Protein AF-A0A4U6KGF8-F1 (afdb_monomer)

Solvent-accessible surface area (backbone atoms only — not comparable to full-atom values): 4589 Å² total; per-residue (Å²): 132,67,86,68,73,68,79,68,77,52,72,68,54,51,52,51,38,35,77,66,48,19,27,48,62,61,36,44,80,56,91,95,41,73,46,67,56,92,85,38,43,84,72,44,87,83,78,80,74,87,78,57,94,84,49,53,74,67,55,45,45,33,64,71,73,69,54,83,81,129

Nearest PDB structures (foldseek):
  5j0n-assembly1_O  TM=7.092E-01  e=5.009E-02  Lambdavirus lambda
  1rh6-assembly2_A  TM=7.203E-01  e=8.830E-02  Lambdavirus lambda
  1pm6-assembly1_A  TM=6.096E-01  e=1.018E-01  Shamshuipovirus HK022

Foldseek 3Di:
DCPQVPDHDDPVVVQVCQVVQQWVVHWDDDPPDTHDDPPIDRNGDPDQDDQDPPDPPVVNCCSPPVDDDD

Mean predicted aligned error: 7.47 Å

Structure (mmCIF, N/CA/C/O backbone):
data_AF-A0A4U6KGF8-F1
#
_entry.id   AF-A0A4U6KGF8-F1
#
loop_
_atom_site.group_PDB
_atom_site.id
_atom_site.type_symbol
_atom_site.label_atom_id
_atom_site.label_alt_id
_atom_site.label_comp_id
_atom_site.label_asym_id
_atom_site.label_entity_id
_atom_site.label_seq_id
_atom_site.pdbx_PDB_ins_code
_atom_site.Cartn_x
_atom_site.Cartn_y
_atom_site.Cartn_z
_atom_site.occupancy
_atom_site.B_iso_or_equiv
_atom_site.auth_seq_id
_atom_site.auth_comp_id
_atom_site.auth_asym_id
_atom_site.auth_atom_id
_atom_site.pdbx_PDB_model_num
ATOM 1 N N . THR A 1 1 ? -6.726 -9.892 -23.397 1.00 54.16 1 THR A N 1
ATOM 2 C CA . THR A 1 1 ? -5.418 -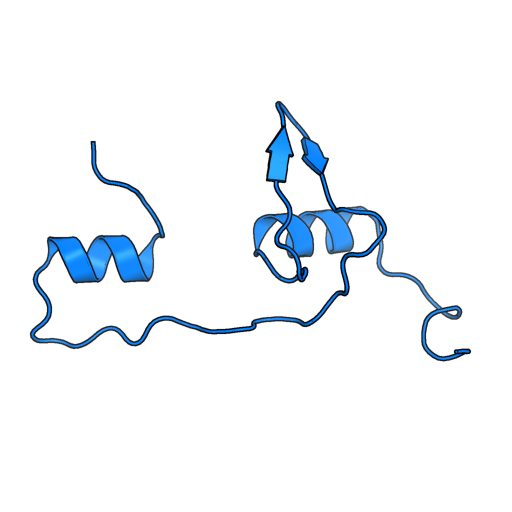9.314 -23.000 1.00 54.16 1 THR A CA 1
ATOM 3 C C . THR A 1 1 ? -5.160 -7.908 -23.550 1.00 54.16 1 THR A C 1
ATOM 5 O O . THR A 1 1 ? -4.213 -7.276 -23.105 1.00 54.16 1 THR A O 1
ATOM 8 N N . GLU A 1 2 ? -6.012 -7.346 -24.422 1.00 56.12 2 GLU A N 1
ATOM 9 C CA . GLU A 1 2 ? -5.878 -5.963 -24.938 1.00 56.12 2 GLU A CA 1
ATOM 10 C C . GLU A 1 2 ? -6.276 -4.841 -23.962 1.00 56.12 2 GLU A C 1
ATOM 12 O O . GLU A 1 2 ? -5.776 -3.727 -24.086 1.00 56.12 2 GLU A O 1
ATOM 17 N N . LYS A 1 3 ? -7.124 -5.134 -22.963 1.00 57.78 3 LYS A N 1
ATOM 18 C CA . LYS A 1 3 ? -7.753 -4.152 -22.051 1.00 57.78 3 LYS A CA 1
ATOM 19 C C . LYS A 1 3 ? -6.778 -3.181 -21.360 1.00 57.78 3 LYS A C 1
ATOM 21 O O . LYS A 1 3 ? -7.182 -2.084 -20.998 1.00 57.78 3 LYS A O 1
ATOM 26 N N . TYR A 1 4 ? -5.517 -3.575 -21.171 1.00 64.69 4 TYR A N 1
ATOM 27 C CA . TYR A 1 4 ? -4.521 -2.824 -20.395 1.00 64.69 4 TYR A CA 1
ATOM 28 C C . TYR A 1 4 ? -3.444 -2.128 -21.243 1.00 64.69 4 TYR A C 1
ATOM 30 O O . TYR A 1 4 ? -2.568 -1.473 -20.683 1.00 64.69 4 TYR A O 1
ATOM 38 N N . ARG A 1 5 ? -3.463 -2.276 -22.577 1.00 63.50 5 ARG A N 1
ATOM 39 C CA . ARG A 1 5 ? -2.408 -1.719 -23.450 1.00 63.50 5 ARG A CA 1
ATOM 40 C C . ARG A 1 5 ? -2.663 -0.278 -23.892 1.00 63.50 5 ARG A C 1
ATOM 42 O O . ARG A 1 5 ? -1.716 0.428 -24.220 1.00 63.50 5 ARG A O 1
ATOM 49 N N . SER A 1 6 ? -3.911 0.176 -23.870 1.00 69.56 6 SER A N 1
ATOM 50 C CA . SER A 1 6 ? -4.290 1.550 -24.203 1.00 69.56 6 SER A CA 1
ATOM 51 C C . SER A 1 6 ? -4.398 2.396 -22.930 1.00 69.56 6 SER A C 1
ATOM 53 O O . SER A 1 6 ? -5.239 2.109 -22.083 1.00 69.56 6 SER A O 1
ATOM 55 N N . ASN A 1 7 ? -3.573 3.443 -22.813 1.00 78.56 7 ASN A N 1
ATOM 56 C CA . ASN A 1 7 ? -3.521 4.392 -21.686 1.00 78.56 7 ASN A CA 1
ATOM 57 C C . ASN A 1 7 ? -3.151 3.782 -20.319 1.00 78.56 7 ASN A C 1
ATOM 59 O O . ASN A 1 7 ? -3.989 3.734 -19.414 1.00 78.56 7 ASN A O 1
ATOM 63 N N . PRO A 1 8 ? -1.885 3.369 -20.114 1.00 84.25 8 PRO A N 1
ATOM 64 C CA . PRO A 1 8 ? -1.437 2.986 -18.784 1.00 84.25 8 PRO A CA 1
ATOM 65 C C . PRO A 1 8 ? -1.563 4.172 -17.808 1.00 84.25 8 PRO A C 1
ATOM 67 O O . PRO A 1 8 ? -1.357 5.327 -18.200 1.00 84.25 8 PRO A O 1
ATOM 70 N N . PRO A 1 9 ? -1.863 3.921 -16.521 1.00 87.88 9 PRO A N 1
ATOM 71 C CA . PRO A 1 9 ? -1.834 4.965 -15.511 1.00 87.88 9 PRO A CA 1
ATOM 72 C C . PRO A 1 9 ? -0.453 5.620 -15.444 1.00 87.88 9 PRO A C 1
ATOM 74 O O . PRO A 1 9 ? 0.578 4.968 -15.612 1.00 87.88 9 PRO A O 1
ATOM 77 N N . SER A 1 10 ? -0.426 6.911 -15.125 1.00 92.31 10 SER A N 1
ATOM 78 C CA . SER A 1 10 ? 0.836 7.605 -14.875 1.00 92.31 10 SER A CA 1
ATOM 79 C C . SER A 1 10 ? 1.597 6.987 -13.690 1.00 92.31 10 SER A C 1
ATOM 81 O O . SER A 1 10 ? 1.008 6.396 -12.780 1.00 92.31 10 SER A O 1
ATOM 83 N N . VAL A 1 11 ? 2.916 7.196 -13.636 1.00 91.50 11 VAL A N 1
ATOM 84 C CA . VAL A 1 11 ? 3.756 6.726 -12.518 1.00 91.50 11 VAL A CA 1
ATOM 85 C C . VAL A 1 11 ? 3.284 7.288 -11.171 1.00 91.50 11 VAL A C 1
ATOM 87 O O . VAL A 1 11 ? 3.349 6.597 -10.153 1.00 91.50 11 VAL A O 1
ATOM 90 N N . SER A 1 12 ? 2.789 8.531 -11.135 1.00 94.69 12 SER A N 1
ATOM 91 C CA . SER A 1 12 ? 2.247 9.130 -9.908 1.00 94.69 12 SER A CA 1
ATOM 92 C C . SER A 1 12 ? 0.968 8.422 -9.456 1.00 94.69 12 SER A C 1
ATOM 94 O O . SER A 1 12 ? 0.819 8.152 -8.261 1.00 94.69 12 SER A O 1
ATOM 96 N N . THR A 1 13 ? 0.099 8.042 -10.396 1.00 93.56 13 THR A N 1
ATOM 97 C CA . THR A 1 13 ? -1.088 7.221 -10.131 1.00 93.56 13 THR A CA 1
ATOM 98 C C . THR A 1 13 ? -0.702 5.844 -9.585 1.00 93.56 13 THR A C 1
ATOM 100 O O . THR A 1 13 ? -1.187 5.461 -8.521 1.00 93.56 13 THR A O 1
ATOM 103 N N . LEU A 1 14 ? 0.233 5.138 -10.231 1.00 92.44 14 LEU A N 1
ATOM 104 C CA . LEU A 1 14 ? 0.709 3.825 -9.765 1.00 92.44 14 LEU A CA 1
ATOM 105 C C . LEU A 1 14 ? 1.328 3.903 -8.362 1.00 92.44 14 LEU A C 1
ATOM 107 O O . LEU A 1 14 ? 1.068 3.054 -7.511 1.00 92.44 14 LEU A O 1
ATOM 111 N N . ARG A 1 15 ? 2.089 4.966 -8.072 1.00 93.38 15 ARG A N 1
ATOM 112 C CA . ARG A 1 15 ? 2.651 5.207 -6.735 1.00 93.38 15 ARG A CA 1
ATOM 113 C C . ARG A 1 15 ? 1.563 5.437 -5.685 1.00 93.38 15 ARG A C 1
ATOM 115 O O . ARG A 1 15 ? 1.740 5.018 -4.541 1.00 93.38 15 ARG A O 1
ATOM 122 N N . ARG A 1 16 ? 0.462 6.111 -6.042 1.00 93.56 16 ARG A N 1
ATOM 123 C CA . ARG A 1 16 ? -0.694 6.291 -5.150 1.00 93.56 16 ARG A CA 1
ATOM 124 C C . ARG A 1 16 ? -1.352 4.948 -4.844 1.00 93.56 16 ARG A C 1
ATOM 126 O O . ARG A 1 16 ? -1.576 4.655 -3.678 1.00 93.56 16 ARG A O 1
ATOM 133 N N . TYR A 1 17 ? -1.576 4.125 -5.865 1.00 93.81 17 TYR A N 1
ATOM 134 C CA . TYR A 1 17 ? -2.161 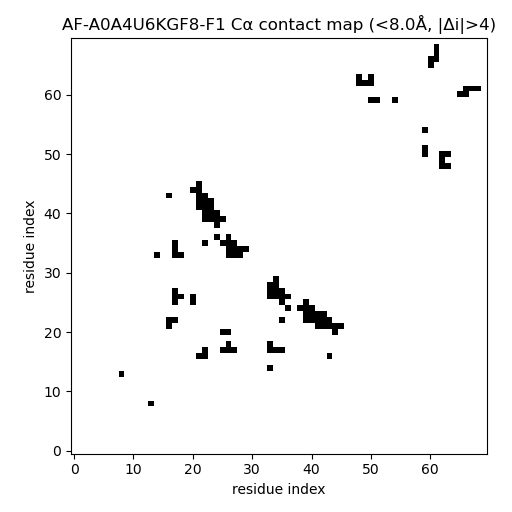2.792 -5.710 1.00 93.81 17 TYR A CA 1
ATOM 135 C C . TYR A 1 17 ? -1.296 1.867 -4.852 1.00 93.81 17 TYR A C 1
ATOM 137 O O . TYR A 1 17 ? -1.814 1.190 -3.970 1.00 93.81 17 TYR A O 1
ATOM 145 N N . ALA A 1 18 ? 0.027 1.909 -5.035 1.00 93.50 18 ALA A N 1
ATOM 146 C CA . ALA A 1 18 ? 0.962 1.147 -4.213 1.00 93.50 18 ALA A CA 1
ATOM 147 C C . ALA A 1 18 ? 0.896 1.556 -2.733 1.00 93.50 18 ALA A C 1
ATOM 149 O O . ALA A 1 18 ? 0.804 0.697 -1.865 1.00 93.50 18 ALA A O 1
ATOM 150 N N . LYS A 1 19 ? 0.862 2.864 -2.443 1.00 91.12 19 LYS A N 1
ATOM 151 C CA . LYS A 1 19 ? 0.687 3.386 -1.074 1.00 91.12 19 LYS A CA 1
ATOM 152 C C . LYS A 1 19 ? -0.632 2.965 -0.425 1.00 91.12 19 LYS A C 1
ATOM 154 O O . LYS A 1 19 ? -0.691 2.866 0.792 1.00 91.12 19 LYS A O 1
ATOM 159 N N . GLN A 1 20 ? -1.677 2.794 -1.229 1.00 90.19 20 GLN A N 1
ATOM 160 C CA . GLN A 1 20 ? -3.031 2.456 -0.789 1.00 90.19 20 GLN A CA 1
ATOM 161 C C . GLN A 1 20 ? -3.285 0.940 -0.751 1.00 90.19 20 GLN A C 1
ATOM 163 O O . GLN A 1 20 ? -4.425 0.534 -0.578 1.00 90.19 20 GLN A O 1
ATOM 168 N N . ASN A 1 21 ? -2.251 0.102 -0.922 1.00 88.69 21 ASN A N 1
ATOM 169 C CA . ASN A 1 21 ? -2.379 -1.360 -0.959 1.00 88.69 21 ASN A CA 1
ATOM 170 C C . ASN A 1 21 ? -3.400 -1.874 -1.992 1.00 88.69 21 ASN A C 1
ATOM 172 O O . ASN A 1 21 ? -4.048 -2.890 -1.771 1.00 88.69 21 ASN A O 1
ATOM 176 N N . LEU A 1 22 ? -3.522 -1.204 -3.146 1.00 92.62 22 LEU A N 1
ATOM 177 C CA . LEU A 1 22 ? -4.472 -1.611 -4.197 1.00 92.62 22 LEU A CA 1
ATOM 178 C C . LEU A 1 22 ? -3.944 -2.725 -5.116 1.00 92.62 22 LEU A C 1
ATOM 180 O O . LEU A 1 22 ? -4.610 -3.110 -6.077 1.00 92.62 22 LEU A O 1
ATOM 184 N N . PHE A 1 23 ? -2.725 -3.198 -4.858 1.00 93.38 23 PHE A N 1
ATOM 185 C CA . PHE A 1 23 ? -2.116 -4.319 -5.561 1.00 93.38 23 PHE A CA 1
ATOM 186 C C . PHE A 1 23 ? -2.286 -5.607 -4.755 1.00 93.38 23 PHE A C 1
ATOM 188 O O . PHE A 1 23 ? -2.205 -5.580 -3.528 1.00 93.38 23 PHE A O 1
ATOM 195 N N . CYS A 1 24 ? -2.466 -6.731 -5.444 1.00 92.38 24 CYS A N 1
ATOM 196 C CA . CYS A 1 24 ? -2.425 -8.062 -4.851 1.00 92.38 24 CYS A CA 1
ATOM 197 C C . CYS A 1 24 ? -1.369 -8.908 -5.576 1.00 92.38 24 CYS A C 1
ATOM 199 O O . CYS A 1 24 ? -1.555 -9.170 -6.762 1.00 92.38 24 CYS A O 1
ATOM 201 N N . PRO A 1 25 ? -0.279 -9.335 -4.911 1.00 93.38 25 PRO A N 1
ATOM 202 C CA . PRO A 1 25 ? 0.064 -9.070 -3.508 1.00 93.38 25 PRO A CA 1
ATOM 203 C C . PRO A 1 25 ? 0.355 -7.579 -3.208 1.00 93.38 25 PRO A C 1
ATOM 205 O O . PRO A 1 25 ? 0.721 -6.835 -4.123 1.00 93.38 25 PRO A O 1
ATOM 208 N N . PRO A 1 26 ? 0.218 -7.127 -1.942 1.00 92.31 26 PRO A N 1
ATOM 209 C CA . PRO A 1 26 ? 0.391 -5.723 -1.573 1.00 92.31 26 PRO A CA 1
ATOM 210 C C . PRO A 1 26 ? 1.812 -5.218 -1.830 1.00 92.31 26 PRO A C 1
ATOM 212 O O . PRO A 1 26 ? 2.801 -5.946 -1.709 1.00 92.31 26 PRO A O 1
ATOM 215 N N . ALA A 1 27 ? 1.910 -3.934 -2.171 1.00 94.31 27 ALA A N 1
ATOM 216 C CA . ALA A 1 27 ? 3.186 -3.276 -2.398 1.00 94.31 27 ALA A CA 1
ATOM 217 C C . ALA A 1 27 ? 3.961 -3.094 -1.085 1.00 94.31 27 ALA A C 1
ATOM 219 O O . ALA A 1 27 ? 3.386 -2.825 -0.032 1.00 94.31 27 ALA A O 1
ATOM 220 N N . MET A 1 28 ? 5.289 -3.160 -1.154 1.00 94.25 28 MET A N 1
ATOM 221 C CA . MET A 1 28 ? 6.161 -3.021 0.013 1.00 94.25 28 MET A CA 1
ATOM 222 C C . MET A 1 28 ? 6.968 -1.725 -0.051 1.00 94.25 28 MET A C 1
ATOM 224 O O . MET A 1 28 ? 7.585 -1.411 -1.072 1.00 94.25 28 MET A O 1
ATOM 228 N N . LYS A 1 29 ? 7.017 -0.970 1.050 1.00 93.56 29 LYS A N 1
ATOM 229 C CA . LYS A 1 29 ? 7.873 0.218 1.148 1.00 93.56 29 LYS A CA 1
ATOM 230 C C . LYS A 1 29 ? 9.321 -0.198 1.421 1.00 93.56 29 LYS A C 1
ATOM 232 O O . LYS A 1 29 ? 9.623 -0.738 2.478 1.00 93.56 29 LYS A O 1
ATOM 237 N N . GLN A 1 30 ? 10.221 0.094 0.484 1.00 94.44 30 GLN A N 1
ATOM 238 C CA . GLN A 1 30 ? 11.665 -0.119 0.616 1.00 94.44 30 GLN A CA 1
ATOM 239 C C . GLN A 1 30 ? 12.394 1.218 0.445 1.00 94.44 30 GLN A C 1
ATOM 241 O O . GLN A 1 30 ? 12.493 1.770 -0.656 1.00 94.44 30 GLN A O 1
ATOM 246 N N . GLY A 1 31 ? 12.877 1.774 1.559 1.00 92.62 31 GLY A N 1
ATOM 247 C CA . GLY A 1 31 ? 13.473 3.108 1.591 1.00 92.62 31 GLY A CA 1
ATOM 248 C C . GLY A 1 31 ? 12.489 4.183 1.114 1.00 92.62 31 GLY A C 1
ATOM 249 O O . GLY A 1 31 ? 11.422 4.380 1.698 1.00 92.62 31 GLY A O 1
ATOM 250 N N . ARG A 1 32 ? 12.849 4.891 0.035 1.00 90.94 32 ARG A N 1
ATOM 251 C CA . ARG A 1 32 ? 12.022 5.954 -0.571 1.00 90.94 32 ARG A CA 1
ATOM 252 C C . ARG A 1 32 ? 11.032 5.443 -1.626 1.00 90.94 32 ARG A C 1
ATOM 254 O O . ARG A 1 32 ? 10.263 6.240 -2.164 1.00 90.94 32 ARG A O 1
ATOM 261 N N . LEU A 1 33 ? 11.050 4.148 -1.942 1.00 91.50 33 LEU A N 1
ATOM 262 C CA . LEU A 1 33 ? 10.278 3.558 -3.034 1.00 91.50 33 LEU A CA 1
ATOM 263 C C . LEU A 1 33 ? 9.198 2.610 -2.508 1.00 91.50 33 LEU A C 1
ATOM 265 O O . LEU A 1 33 ? 9.378 1.938 -1.498 1.00 91.50 33 LEU A O 1
ATOM 269 N N . TRP A 1 34 ? 8.084 2.541 -3.234 1.00 94.69 34 TRP A N 1
ATOM 270 C CA . TRP A 1 34 ? 7.100 1.472 -3.097 1.00 94.69 34 TRP A CA 1
ATOM 271 C C . TRP A 1 34 ? 7.361 0.450 -4.196 1.00 94.69 34 TRP A C 1
ATOM 273 O O . TRP A 1 34 ? 7.378 0.806 -5.374 1.00 94.69 34 TRP A O 1
ATOM 283 N N . ARG A 1 35 ? 7.621 -0.793 -3.802 1.00 95.12 35 ARG A N 1
ATOM 284 C CA . ARG A 1 35 ? 7.934 -1.911 -4.690 1.00 95.12 35 ARG A CA 1
ATOM 285 C C . ARG A 1 35 ? 6.672 -2.732 -4.900 1.00 95.12 35 ARG A C 1
ATOM 287 O O . ARG A 1 35 ? 6.078 -3.201 -3.934 1.00 95.12 35 ARG A O 1
ATOM 294 N N . VAL A 1 36 ? 6.288 -2.890 -6.157 1.00 95.00 36 VAL A N 1
ATOM 295 C CA . VAL A 1 36 ? 5.201 -3.767 -6.595 1.00 95.00 36 VAL A CA 1
ATOM 296 C C . VAL A 1 36 ? 5.855 -4.996 -7.219 1.00 95.00 36 VAL A C 1
ATOM 298 O O . VAL A 1 36 ? 6.861 -4.850 -7.918 1.00 95.00 36 VAL A O 1
ATOM 301 N N . ARG A 1 37 ? 5.349 -6.193 -6.914 1.00 95.00 37 ARG A N 1
ATOM 302 C CA . ARG A 1 37 ? 5.860 -7.429 -7.519 1.00 95.00 37 ARG A CA 1
ATOM 303 C C . ARG A 1 37 ? 5.455 -7.502 -8.990 1.00 95.00 37 ARG A C 1
ATOM 305 O O . ARG A 1 37 ? 4.477 -6.885 -9.394 1.00 95.00 37 ARG A O 1
ATOM 312 N N . GLU A 1 38 ? 6.202 -8.267 -9.772 1.00 92.44 38 GLU A N 1
ATOM 313 C CA . GLU A 1 38 ? 5.907 -8.470 -11.194 1.00 92.44 38 GLU A CA 1
ATOM 314 C C . GLU A 1 38 ? 4.577 -9.204 -11.416 1.00 92.44 38 GLU A C 1
ATOM 316 O O . GLU A 1 38 ? 3.842 -8.881 -12.342 1.00 92.44 38 GLU A O 1
ATOM 321 N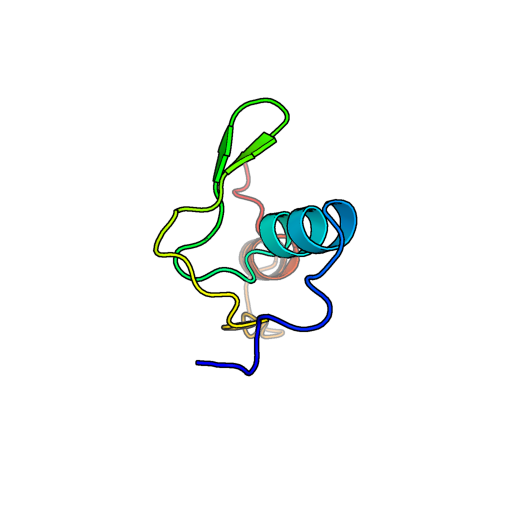 N . ASP A 1 39 ? 4.240 -10.135 -10.523 1.00 93.00 39 ASP A N 1
ATOM 322 C CA . ASP A 1 39 ? 3.002 -10.916 -10.535 1.00 93.00 39 ASP A CA 1
ATOM 323 C C . ASP A 1 39 ? 1.833 -10.229 -9.813 1.00 93.00 39 ASP A C 1
ATOM 325 O O . ASP A 1 39 ? 0.795 -10.850 -9.599 1.00 93.00 39 ASP A O 1
ATOM 329 N N . ALA A 1 40 ? 1.989 -8.967 -9.398 1.00 92.12 40 ALA A N 1
ATOM 330 C CA . ALA A 1 40 ? 0.936 -8.262 -8.688 1.00 92.12 40 ALA A CA 1
ATOM 331 C C . ALA A 1 40 ? -0.098 -7.665 -9.648 1.00 92.12 40 ALA A C 1
ATOM 333 O O . ALA A 1 40 ? 0.233 -6.913 -10.56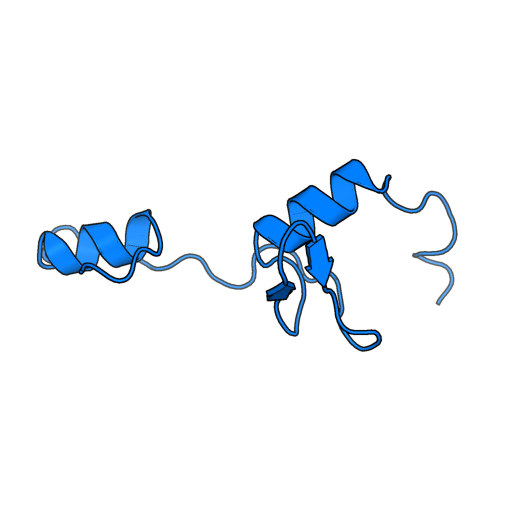7 1.00 92.12 40 ALA A O 1
ATOM 334 N N . GLU A 1 41 ? -1.372 -7.915 -9.368 1.00 91.00 41 GLU A N 1
ATOM 335 C CA . GLU A 1 41 ?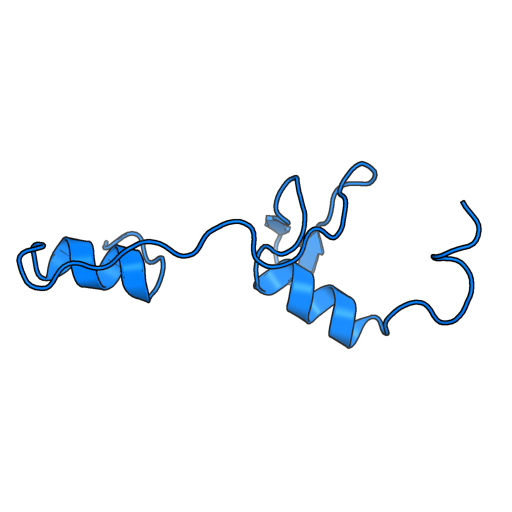 -2.485 -7.324 -10.104 1.00 91.00 41 GLU A CA 1
ATOM 336 C C . GLU A 1 41 ? -3.035 -6.090 -9.386 1.00 91.00 41 GLU A C 1
ATOM 338 O O . GLU A 1 41 ? -3.093 -6.035 -8.157 1.00 91.00 41 GLU A O 1
ATOM 343 N N . LEU A 1 42 ? -3.472 -5.088 -10.155 1.00 89.56 42 LEU A N 1
ATOM 344 C CA . LEU A 1 42 ? -4.215 -3.949 -9.618 1.00 89.56 42 LEU A CA 1
ATOM 345 C C . LEU A 1 42 ? -5.681 -4.357 -9.435 1.00 89.56 42 LEU A C 1
ATOM 347 O O . LEU A 1 42 ? -6.449 -4.392 -10.396 1.00 89.56 42 LEU A O 1
ATOM 351 N N . VAL A 1 43 ? -6.053 -4.640 -8.193 1.00 90.44 43 VAL A N 1
ATOM 352 C CA . VAL A 1 43 ? -7.368 -5.185 -7.815 1.00 90.44 43 VAL A CA 1
ATOM 353 C C . VAL A 1 43 ? -8.302 -4.133 -7.214 1.00 90.44 43 VAL A C 1
ATOM 355 O O . VAL A 1 43 ? -9.497 -4.375 -7.078 1.00 90.44 43 VAL A O 1
ATOM 358 N N . GLY A 1 44 ? -7.780 -2.942 -6.899 1.00 86.44 44 GLY A N 1
ATOM 359 C CA . GLY A 1 44 ? -8.538 -1.899 -6.210 1.00 86.44 44 GLY A CA 1
ATOM 360 C C . GLY A 1 44 ? -8.572 -2.127 -4.701 1.00 86.44 44 GLY A C 1
ATOM 361 O O . GLY A 1 44 ? -7.664 -2.732 -4.135 1.00 86.44 44 GLY A O 1
ATOM 362 N N . GLU A 1 45 ? -9.582 -1.581 -4.030 1.00 81.31 45 GLU A N 1
ATOM 363 C CA . GLU A 1 45 ? -9.736 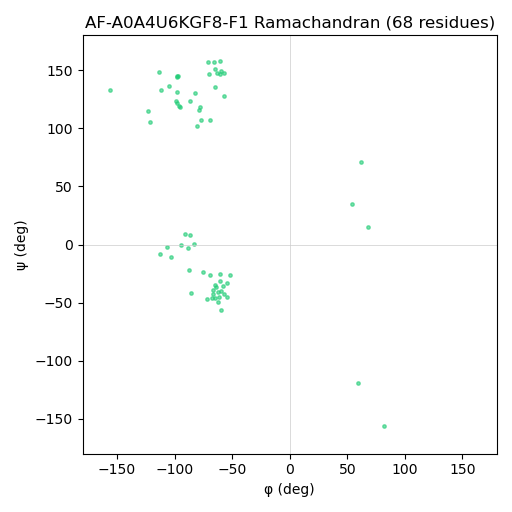-1.735 -2.584 1.00 81.31 45 GLU A CA 1
ATOM 364 C C . GLU A 1 45 ? -10.295 -3.131 -2.285 1.00 81.31 45 GLU A C 1
ATOM 366 O O . GLU A 1 45 ? -11.450 -3.421 -2.584 1.00 81.31 45 GLU A O 1
ATO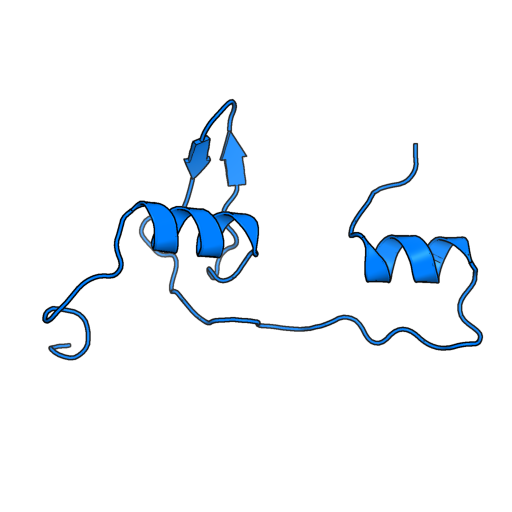M 371 N N . LEU A 1 46 ? -9.448 -4.020 -1.755 1.00 70.44 46 LEU A N 1
ATOM 372 C CA . LEU A 1 46 ? -9.827 -5.412 -1.491 1.00 70.44 46 LEU A CA 1
ATOM 373 C C . LEU A 1 46 ? -10.787 -5.542 -0.308 1.00 70.44 46 LEU A C 1
ATOM 375 O O . LEU A 1 46 ? -11.764 -6.283 -0.381 1.00 70.44 46 LEU A O 1
A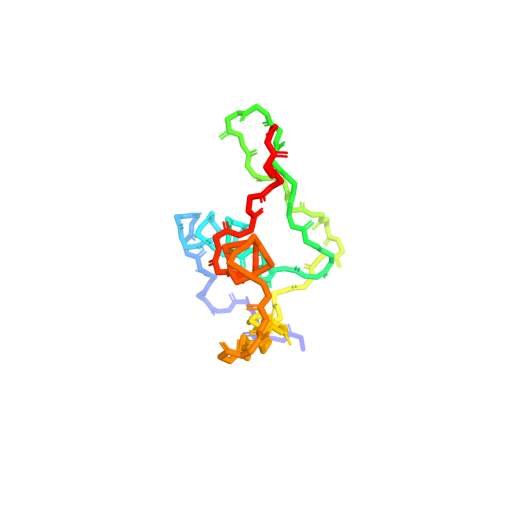TOM 379 N N . VAL A 1 47 ? -10.479 -4.864 0.802 1.00 73.38 47 VAL A N 1
ATOM 380 C CA . VAL A 1 47 ? -11.294 -4.918 2.015 1.00 73.38 47 VAL A CA 1
ATOM 381 C C . VAL A 1 47 ? -11.069 -3.672 2.864 1.00 73.38 47 VAL A C 1
ATOM 383 O O . VAL A 1 47 ? -9.932 -3.280 3.125 1.00 73.38 47 VAL A O 1
ATOM 386 N N . THR A 1 48 ? -12.161 -3.067 3.319 1.00 78.38 48 THR A N 1
ATOM 387 C CA . THR A 1 48 ? -12.145 -2.063 4.382 1.00 78.38 48 THR A CA 1
ATOM 388 C C . THR A 1 48 ? -12.502 -2.735 5.704 1.00 78.38 48 THR A C 1
ATOM 390 O O . THR A 1 48 ? -13.475 -3.494 5.766 1.00 78.38 48 THR A O 1
ATOM 393 N N . PRO A 1 49 ? -11.725 -2.515 6.778 1.00 83.56 49 PRO A N 1
ATOM 394 C CA . PRO A 1 49 ? -12.055 -3.074 8.078 1.00 83.56 49 PRO A CA 1
ATOM 395 C C . PRO A 1 49 ? -13.368 -2.482 8.595 1.00 83.56 49 PRO A C 1
ATOM 397 O O . PRO A 1 49 ? -13.595 -1.273 8.552 1.00 83.56 49 PRO A O 1
ATOM 400 N N . VAL A 1 50 ? -14.235 -3.342 9.127 1.00 89.12 50 VAL A N 1
ATOM 401 C CA . VAL A 1 50 ? -15.459 -2.900 9.801 1.00 89.12 50 VAL A CA 1
ATOM 402 C C . VAL A 1 50 ? -15.091 -2.402 11.194 1.00 89.12 50 VAL A C 1
ATOM 404 O O . VAL A 1 50 ? -14.624 -3.181 12.020 1.00 89.12 50 VAL A O 1
ATOM 407 N N . ILE A 1 51 ? -15.344 -1.121 11.462 1.00 89.88 51 ILE A N 1
ATOM 408 C CA . ILE A 1 51 ? -15.139 -0.505 12.778 1.00 89.88 51 ILE A CA 1
ATOM 409 C C . ILE A 1 51 ? -16.472 -0.504 13.527 1.00 89.88 51 ILE A C 1
ATOM 411 O O . ILE A 1 51 ? -17.447 0.104 13.071 1.00 89.88 51 ILE A O 1
ATOM 415 N N . LYS A 1 52 ? -16.540 -1.170 14.683 1.00 93.50 52 LYS A N 1
ATOM 416 C CA . LYS A 1 52 ? -17.742 -1.186 15.526 1.00 93.50 52 LYS A CA 1
ATOM 417 C C . LYS A 1 52 ? -17.610 -0.164 16.648 1.00 93.50 52 LYS A C 1
ATOM 419 O O . LYS A 1 52 ? -16.558 -0.005 17.254 1.00 93.50 52 LYS A O 1
ATOM 424 N N . LYS A 1 53 ? -18.728 0.475 17.007 1.00 90.12 53 LYS A N 1
ATOM 425 C CA . LYS A 1 53 ? -18.776 1.481 18.088 1.00 90.12 53 LYS A CA 1
ATOM 426 C C . LYS A 1 53 ? -18.370 0.931 19.461 1.00 90.12 53 LYS A C 1
ATOM 428 O O . LYS A 1 53 ? -17.923 1.696 20.305 1.00 90.12 53 LYS A O 1
ATOM 433 N N . ASN A 1 54 ? -18.526 -0.378 19.660 1.00 94.75 54 ASN A N 1
ATOM 434 C CA . ASN A 1 54 ? -18.199 -1.064 20.909 1.00 94.75 54 ASN A CA 1
ATOM 435 C C . ASN A 1 54 ? -16.785 -1.668 20.908 1.00 94.75 54 ASN A C 1
ATOM 437 O O . ASN A 1 54 ? -16.400 -2.281 21.902 1.00 94.75 54 ASN A O 1
ATOM 441 N N . ASP A 1 55 ? -16.021 -1.529 19.818 1.00 92.69 55 ASP A N 1
ATOM 442 C CA . ASP A 1 55 ? -14.615 -1.929 19.814 1.00 92.69 55 ASP A CA 1
ATOM 443 C C . ASP A 1 55 ? -13.833 -1.046 20.792 1.00 92.69 55 ASP A C 1
ATOM 445 O O . ASP A 1 55 ? -14.184 0.115 21.019 1.00 92.69 55 ASP A O 1
ATOM 449 N N . SER A 1 56 ? -12.755 -1.574 21.371 1.00 93.38 56 SER A N 1
ATOM 450 C CA . SER A 1 56 ? -11.891 -0.770 22.235 1.00 93.38 56 SER A CA 1
ATOM 451 C C . SER A 1 56 ? -11.318 0.420 21.458 1.00 93.38 56 SER A C 1
ATOM 453 O O . SER A 1 56 ? -11.055 0.321 20.260 1.00 93.38 56 SER A O 1
ATOM 455 N N . LEU A 1 57 ? -11.068 1.545 22.137 1.00 90.75 57 LEU A N 1
ATOM 456 C CA . LEU A 1 57 ? -10.494 2.739 21.496 1.00 90.75 57 LEU A CA 1
ATOM 457 C C . LEU A 1 57 ? -9.181 2.432 20.757 1.00 90.75 57 LEU A C 1
ATOM 459 O O . LEU A 1 57 ? -8.894 3.024 19.720 1.00 90.75 57 LEU A O 1
ATOM 463 N N . LEU A 1 58 ? -8.397 1.484 21.277 1.00 89.31 58 LEU A N 1
ATOM 464 C CA . LEU A 1 58 ? -7.165 1.020 20.647 1.00 89.31 58 LEU A CA 1
ATOM 465 C C . LEU A 1 58 ? -7.445 0.267 19.338 1.00 89.31 58 LEU A C 1
ATOM 467 O O . LEU A 1 58 ? -6.812 0.556 18.327 1.00 89.31 58 LEU A O 1
ATOM 471 N N . LEU A 1 59 ? -8.418 -0.648 19.333 1.00 89.12 59 LEU A N 1
ATOM 472 C CA . LEU A 1 59 ? -8.788 -1.390 18.131 1.00 89.12 59 LEU A CA 1
ATOM 473 C C . LEU A 1 59 ? -9.403 -0.468 17.071 1.00 89.12 59 LEU A C 1
ATOM 475 O O . LEU A 1 59 ? -9.020 -0.551 15.909 1.00 89.12 59 LEU A O 1
ATOM 479 N N . GLN A 1 60 ? -10.278 0.463 17.464 1.00 89.88 60 GLN A N 1
ATOM 480 C CA . GLN A 1 60 ? -10.831 1.464 16.545 1.00 89.88 60 GLN A CA 1
ATOM 481 C C . GLN A 1 60 ? -9.726 2.283 15.871 1.00 89.88 60 GLN A C 1
ATOM 483 O O . GLN A 1 60 ? -9.775 2.488 14.660 1.00 89.88 60 GLN A O 1
ATOM 488 N N . ARG A 1 61 ? -8.702 2.697 16.634 1.00 86.56 61 ARG A N 1
ATOM 489 C CA . ARG A 1 61 ? -7.535 3.403 16.090 1.00 86.56 61 ARG A CA 1
ATOM 490 C C . ARG A 1 61 ? -6.806 2.554 15.055 1.00 86.56 61 ARG A C 1
ATOM 492 O O . ARG A 1 61 ? -6.752 2.978 13.907 1.00 86.56 61 ARG A O 1
ATOM 499 N N . ILE A 1 62 ? -6.376 1.344 15.425 1.00 88.38 62 ILE A N 1
ATOM 500 C CA . ILE A 1 62 ? -5.654 0.420 14.530 1.00 88.38 62 ILE A CA 1
ATOM 501 C C . ILE A 1 62 ? -6.438 0.167 13.236 1.00 88.38 62 ILE A C 1
ATOM 503 O O . ILE A 1 62 ? -5.868 0.207 12.149 1.00 88.38 62 ILE A O 1
ATOM 507 N N . LEU A 1 63 ? -7.746 -0.082 13.336 1.00 86.94 63 LEU A N 1
ATOM 508 C CA . LEU A 1 63 ? -8.595 -0.337 12.170 1.00 86.94 63 LEU A CA 1
ATOM 509 C C . LEU A 1 63 ? -8.798 0.920 11.305 1.00 86.94 63 LEU A C 1
ATOM 511 O O . LEU A 1 63 ? -9.046 0.793 10.110 1.00 86.94 63 LEU A O 1
ATOM 515 N N . SER A 1 64 ? -8.691 2.120 11.882 1.00 82.62 64 SER A N 1
ATOM 516 C CA . SER A 1 64 ? -8.862 3.387 11.160 1.00 82.62 64 SER A CA 1
ATOM 517 C C . SER A 1 64 ? -7.589 3.899 10.477 1.00 82.62 64 SER A C 1
ATOM 519 O O . SER A 1 64 ? -7.665 4.381 9.348 1.00 82.62 64 SER A O 1
ATOM 521 N N . ASP A 1 65 ? -6.430 3.814 11.138 1.00 74.31 65 ASP A N 1
ATOM 522 C CA . ASP A 1 65 ? -5.172 4.421 10.679 1.00 74.31 65 ASP A CA 1
ATOM 523 C C . ASP A 1 65 ? -4.100 3.391 10.279 1.00 74.31 65 ASP A C 1
ATOM 525 O O . ASP A 1 65 ? -3.073 3.760 9.703 1.00 74.31 65 ASP A O 1
ATOM 529 N N . GLY A 1 66 ? -4.344 2.100 10.538 1.00 67.81 66 GLY A N 1
ATOM 530 C CA . GLY A 1 66 ? -3.428 1.002 10.228 1.00 67.81 66 GLY A CA 1
ATOM 531 C C . GLY A 1 66 ? -2.139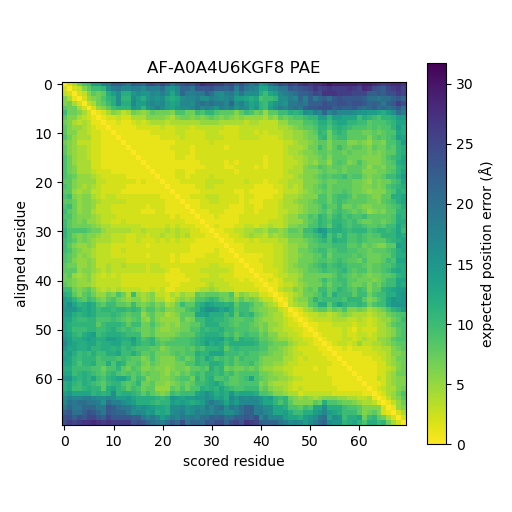 1.008 11.056 1.00 67.81 66 GLY A C 1
ATOM 532 O O . GLY A 1 66 ? -1.172 0.347 10.671 1.00 67.81 66 GLY A O 1
ATOM 533 N N . SER A 1 67 ? -2.080 1.764 12.155 1.00 65.69 67 SER A N 1
ATOM 534 C CA . SER A 1 67 ? -0.863 1.937 12.946 1.00 65.69 67 SER A CA 1
ATOM 535 C C . SER A 1 67 ? -0.708 0.825 13.985 1.00 65.69 67 SER A C 1
ATOM 537 O O . SER A 1 67 ? -1.568 0.640 14.845 1.00 65.69 67 SER A O 1
ATOM 539 N N . GLN A 1 68 ? 0.413 0.096 13.954 1.00 61.88 68 GLN A N 1
ATOM 540 C CA . GLN A 1 68 ? 0.843 -0.697 15.107 1.00 61.88 68 GLN A CA 1
ATOM 541 C C . GLN A 1 68 ? 1.261 0.286 16.201 1.00 61.88 68 GLN A C 1
ATOM 543 O O . GLN A 1 68 ? 2.278 0.967 16.082 1.00 61.88 68 GLN A O 1
ATOM 548 N N . THR A 1 69 ? 0.440 0.411 17.240 1.00 55.28 69 THR A N 1
ATOM 549 C CA . THR A 1 69 ? 0.762 1.227 18.412 1.00 55.28 69 THR A CA 1
ATOM 550 C C . THR A 1 69 ? 2.078 0.749 19.028 1.00 55.28 69 THR A C 1
ATOM 552 O O . THR A 1 69 ? 2.225 -0.448 19.274 1.00 55.28 69 THR A O 1
ATOM 555 N N . ALA A 1 70 ? 3.009 1.686 19.237 1.00 53.19 70 ALA A N 1
ATOM 556 C CA . ALA A 1 70 ? 4.216 1.498 20.042 1.00 53.19 70 ALA A CA 1
ATOM 557 C C . ALA A 1 70 ? 3.882 1.341 21.532 1.00 53.19 70 ALA A C 1
ATOM 559 O O . ALA A 1 70 ? 2.844 1.905 21.956 1.00 53.19 70 ALA A O 1
#

pLDDT: mean 85.26, std 11.89, range [53.19, 95.12]

Secondary structure (DSSP, 8-state):
-GGGTSSPPPHHHHHHHHHTT-EESPPEEETTEEE--TT-EE-----PPPPPTTS-HHHHHHHHH-----

Sequence (70 aa):
TEKYRSNPPSVSTLRRYAKQNLFCPPAMKQGRLWRVREDAELVGELVTPVIKKNDSLLLQRILSDGSQTA

Radius of gyration: 15.55 Å; Cα contacts (8 Å, |Δi|>4): 61; chains: 1; bounding box: 32×20×47 Å